Protein AF-A0A5T1YRZ3-F1 (afdb_monomer_lite)

Structure (mmCIF, N/CA/C/O backbone):
data_AF-A0A5T1YRZ3-F1
#
_entry.id   AF-A0A5T1YRZ3-F1
#
loop_
_atom_site.group_PDB
_atom_site.id
_atom_site.type_symbol
_atom_site.label_atom_id
_atom_site.label_alt_id
_atom_site.label_comp_id
_atom_site.label_asym_id
_atom_site.label_entity_id
_atom_site.label_seq_id
_atom_site.pdbx_PDB_ins_code
_atom_site.Cartn_x
_atom_site.Cartn_y
_atom_site.Cartn_z
_atom_site.occupancy
_atom_site.B_iso_or_equiv
_atom_site.auth_seq_id
_atom_site.auth_comp_id
_atom_site.auth_asym_id
_atom_site.auth_atom_id
_atom_site.pdbx_PDB_model_num
ATOM 1 N N . ILE A 1 1 ? 2.260 -2.976 -15.385 1.00 92.69 1 ILE A N 1
ATOM 2 C CA . ILE A 1 1 ? 2.812 -4.247 -14.868 1.00 92.69 1 ILE A CA 1
ATOM 3 C C . ILE A 1 1 ? 2.952 -4.079 -13.372 1.00 92.69 1 ILE A C 1
ATOM 5 O O . ILE A 1 1 ? 3.689 -3.196 -12.953 1.00 92.69 1 ILE A O 1
ATOM 9 N N . ASP A 1 2 ? 2.171 -4.822 -12.600 1.00 93.25 2 ASP A N 1
ATOM 10 C CA . ASP A 1 2 ? 2.282 -4.817 -11.140 1.00 93.25 2 ASP A CA 1
ATOM 11 C C . ASP A 1 2 ? 3.450 -5.707 -10.688 1.00 93.25 2 ASP A C 1
ATOM 13 O O . ASP A 1 2 ? 3.887 -6.565 -11.460 1.00 93.25 2 ASP A O 1
ATOM 17 N N . GLU A 1 3 ? 3.972 -5.481 -9.482 1.00 92.56 3 GLU A N 1
ATOM 18 C CA . GLU A 1 3 ? 5.102 -6.231 -8.897 1.00 92.56 3 GLU A CA 1
ATOM 19 C C . GLU A 1 3 ? 6.369 -6.245 -9.790 1.00 92.56 3 GLU A C 1
ATOM 21 O O . GLU A 1 3 ? 7.137 -7.214 -9.859 1.00 92.56 3 GLU A O 1
ATOM 26 N N . SER A 1 4 ? 6.609 -5.148 -10.519 1.00 93.69 4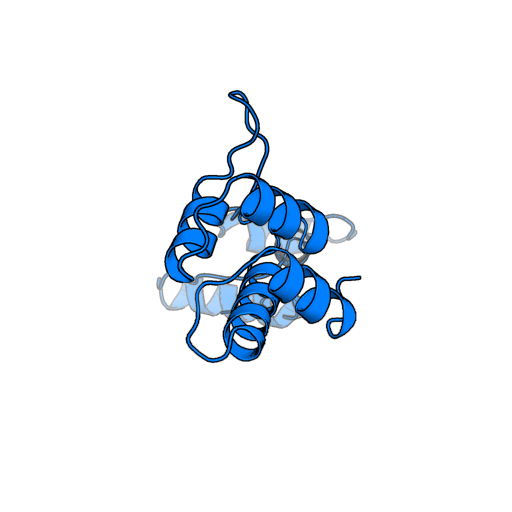 SER A N 1
ATOM 27 C CA . SER A 1 4 ? 7.683 -5.053 -11.520 1.00 93.69 4 SER A CA 1
ATOM 28 C C . SER A 1 4 ? 9.096 -5.133 -10.927 1.00 93.69 4 SER A C 1
ATOM 30 O O . SER A 1 4 ? 10.056 -5.381 -11.654 1.00 93.69 4 SER A O 1
ATOM 32 N N . GLU A 1 5 ? 9.276 -4.941 -9.618 1.00 92.12 5 GLU A N 1
ATOM 33 C CA . GLU A 1 5 ? 10.562 -5.112 -8.927 1.00 92.12 5 GLU A CA 1
ATOM 34 C C . GLU A 1 5 ? 11.112 -6.543 -8.983 1.00 92.12 5 GLU A C 1
ATOM 36 O O . GLU A 1 5 ? 12.294 -6.763 -8.689 1.00 92.12 5 GLU A O 1
ATOM 41 N N . HIS A 1 6 ? 10.264 -7.512 -9.327 1.00 92.75 6 HIS A N 1
ATOM 42 C CA . HIS A 1 6 ? 10.642 -8.908 -9.500 1.00 92.75 6 HIS A CA 1
ATOM 43 C C . HIS A 1 6 ? 11.163 -9.205 -10.905 1.00 92.75 6 HIS A C 1
ATOM 45 O O . HIS A 1 6 ? 11.759 -10.261 -11.123 1.00 92.75 6 HIS A O 1
ATOM 51 N N . LEU A 1 7 ? 10.988 -8.280 -11.851 1.00 91.19 7 LEU A N 1
ATOM 52 C CA . LEU A 1 7 ? 11.489 -8.461 -13.201 1.00 91.19 7 LEU A CA 1
ATOM 53 C C . LEU A 1 7 ? 13.023 -8.442 -13.200 1.00 91.19 7 LEU A C 1
ATOM 55 O O . LEU A 1 7 ? 13.637 -7.477 -12.727 1.00 91.19 7 LEU A O 1
ATOM 59 N N . PRO A 1 8 ? 13.673 -9.483 -13.750 1.00 89.06 8 PRO A N 1
ATOM 60 C CA . PRO A 1 8 ? 15.108 -9.450 -13.959 1.00 89.06 8 PRO A CA 1
ATOM 61 C C . PRO A 1 8 ? 15.454 -8.391 -15.008 1.00 89.06 8 PRO A C 1
ATOM 63 O O . PRO A 1 8 ? 14.634 -8.039 -15.858 1.00 89.06 8 PRO A O 1
ATOM 66 N N . PHE A 1 9 ? 16.708 -7.941 -15.009 1.00 85.31 9 PHE A N 1
ATOM 67 C CA . PHE A 1 9 ? 17.184 -6.919 -15.945 1.00 85.31 9 PHE A CA 1
ATOM 68 C C . PHE A 1 9 ? 16.860 -7.249 -17.412 1.00 85.31 9 PHE A C 1
ATOM 70 O O . PHE A 1 9 ? 16.339 -6.406 -18.134 1.00 85.31 9 PHE A O 1
ATOM 77 N N . ARG A 1 10 ? 17.052 -8.508 -17.833 1.00 88.00 10 ARG A N 1
ATOM 78 C CA . ARG A 1 10 ? 16.712 -8.950 -19.198 1.00 88.00 10 ARG A CA 1
ATOM 79 C C . ARG A 1 10 ? 15.237 -8.739 -19.550 1.00 88.00 10 ARG A C 1
ATOM 81 O O . ARG A 1 10 ? 14.938 -8.374 -20.680 1.00 88.00 10 ARG A O 1
ATOM 88 N N . ALA A 1 11 ? 14.322 -8.943 -18.602 1.00 92.62 11 ALA A N 1
ATOM 89 C CA . ALA A 1 11 ? 12.900 -8.703 -18.832 1.00 92.62 11 ALA A CA 1
ATOM 90 C C . ALA A 1 11 ? 12.600 -7.201 -18.949 1.00 92.62 11 ALA A C 1
ATOM 92 O O . ALA A 1 11 ? 11.827 -6.806 -19.818 1.00 92.62 11 ALA A O 1
ATOM 93 N N . LEU A 1 12 ? 13.255 -6.361 -18.140 1.00 89.38 12 LEU A N 1
ATOM 94 C CA . LEU A 1 12 ? 13.147 -4.902 -18.253 1.00 89.38 12 LEU A CA 1
ATOM 95 C C . LEU A 1 12 ? 13.664 -4.395 -19.609 1.00 89.38 12 LEU A C 1
ATOM 97 O O . LEU A 1 12 ? 13.015 -3.561 -20.234 1.00 89.38 12 LEU A O 1
ATOM 101 N N . GLU A 1 13 ? 14.759 -4.959 -20.119 1.00 87.25 13 GLU A N 1
ATOM 102 C CA . GLU A 1 13 ? 15.262 -4.660 -21.466 1.00 87.25 13 GLU A CA 1
ATOM 103 C C . GLU A 1 13 ? 14.307 -5.123 -22.573 1.00 87.25 13 GLU A C 1
ATOM 105 O O . GLU A 1 13 ? 14.103 -4.417 -23.562 1.00 87.25 13 GLU A O 1
ATOM 110 N N . CYS A 1 14 ? 13.661 -6.281 -22.419 1.00 91.12 14 CYS A N 1
ATOM 111 C CA . CYS A 1 14 ? 12.610 -6.701 -23.345 1.00 91.12 14 CYS A CA 1
ATOM 112 C C . CYS A 1 14 ? 11.438 -5.710 -23.351 1.00 91.12 14 CYS A C 1
ATOM 114 O O . CYS A 1 14 ? 10.972 -5.333 -24.425 1.00 91.12 14 CYS A O 1
ATOM 116 N N . LEU A 1 15 ? 11.000 -5.240 -22.180 1.00 90.69 15 LEU A N 1
ATOM 117 C CA . LEU A 1 15 ? 9.946 -4.228 -22.068 1.00 90.69 15 LEU A CA 1
ATOM 118 C C . LEU A 1 15 ? 10.361 -2.897 -22.699 1.00 90.69 15 LEU A C 1
ATOM 120 O O . LEU A 1 15 ? 9.571 -2.291 -23.417 1.00 90.69 15 LEU A O 1
ATOM 124 N N . ARG A 1 16 ? 11.617 -2.483 -22.513 1.00 87.44 16 ARG A N 1
ATOM 125 C CA . ARG A 1 16 ? 12.192 -1.315 -23.188 1.00 87.44 16 ARG A CA 1
ATOM 126 C C . ARG A 1 16 ? 12.103 -1.440 -24.708 1.00 87.44 16 ARG A C 1
ATOM 128 O O . ARG A 1 16 ? 11.696 -0.500 -25.379 1.00 87.44 16 ARG A O 1
ATOM 135 N N . ARG A 1 17 ? 12.455 -2.606 -25.258 1.00 89.50 17 ARG A N 1
ATOM 136 C CA . ARG A 1 17 ? 12.341 -2.865 -26.701 1.00 89.50 17 ARG A CA 1
ATOM 137 C C . ARG A 1 17 ? 10.887 -2.823 -27.161 1.00 89.50 17 ARG A C 1
ATOM 139 O O . ARG A 1 17 ? 10.614 -2.236 -28.198 1.00 89.50 17 ARG A O 1
ATOM 146 N N . ILE A 1 18 ? 9.962 -3.408 -26.400 1.00 90.88 18 ILE A N 1
ATOM 147 C CA . ILE A 1 18 ? 8.526 -3.348 -26.709 1.00 90.88 18 ILE A CA 1
ATOM 148 C C . ILE A 1 18 ? 8.055 -1.893 -26.758 1.00 90.88 18 ILE A C 1
ATOM 150 O O . ILE A 1 18 ? 7.378 -1.527 -27.713 1.00 90.88 18 ILE A O 1
ATOM 154 N N . TYR A 1 19 ? 8.443 -1.059 -25.792 1.00 90.06 19 TYR A N 1
ATOM 155 C CA . TYR A 1 19 ? 8.157 0.378 -25.813 1.00 90.06 19 TYR A CA 1
ATOM 156 C C . TYR A 1 19 ? 8.706 1.049 -27.081 1.00 90.06 19 TYR A C 1
ATOM 158 O O . TYR A 1 19 ? 7.939 1.679 -27.805 1.00 90.06 19 TYR A O 1
ATOM 166 N N . ASP A 1 20 ? 9.990 0.839 -27.398 1.00 89.50 20 ASP A N 1
ATOM 167 C CA . ASP A 1 20 ? 10.640 1.438 -28.574 1.00 89.50 20 ASP A CA 1
ATOM 168 C C . ASP A 1 20 ? 9.959 1.023 -29.898 1.00 89.50 20 ASP A C 1
ATOM 170 O O . ASP A 1 20 ? 9.839 1.838 -30.809 1.00 89.50 20 ASP A O 1
ATOM 174 N N . PHE A 1 21 ? 9.498 -0.229 -30.019 1.00 93.75 21 PHE A N 1
ATOM 175 C CA . PHE A 1 21 ? 8.830 -0.725 -31.231 1.00 93.75 21 PHE A CA 1
ATOM 176 C C . PHE A 1 21 ? 7.357 -0.329 -31.330 1.00 93.75 21 PHE A C 1
ATOM 178 O O . PHE A 1 21 ? 6.862 -0.061 -32.421 1.00 93.75 21 PHE A O 1
ATOM 185 N N . SER A 1 22 ? 6.638 -0.357 -30.210 1.00 91.75 22 SER A N 1
ATOM 186 C CA . SER A 1 22 ? 5.185 -0.147 -30.190 1.00 91.75 22 SER A CA 1
ATOM 187 C C . SER A 1 22 ? 4.789 1.316 -30.035 1.00 91.75 22 SER A C 1
ATOM 189 O O . SER A 1 22 ? 3.622 1.644 -30.238 1.00 91.75 22 SER A O 1
ATOM 191 N N . ASN A 1 23 ? 5.720 2.174 -29.602 1.00 85.81 23 ASN A N 1
ATOM 192 C CA . ASN A 1 23 ? 5.457 3.545 -29.165 1.00 85.81 23 ASN A CA 1
ATOM 193 C C . ASN A 1 23 ? 4.284 3.645 -28.162 1.00 85.81 23 ASN A C 1
ATOM 195 O O . ASN A 1 23 ? 3.584 4.653 -28.085 1.00 85.81 23 ASN A O 1
ATOM 199 N N . THR A 1 24 ? 4.028 2.563 -27.421 1.00 89.56 24 THR A N 1
ATOM 200 C CA . THR A 1 24 ? 2.923 2.456 -26.468 1.00 89.56 24 THR A CA 1
ATOM 201 C C . THR A 1 24 ? 3.457 2.664 -25.063 1.00 89.56 24 THR A C 1
ATOM 203 O O . THR A 1 24 ? 4.436 2.033 -2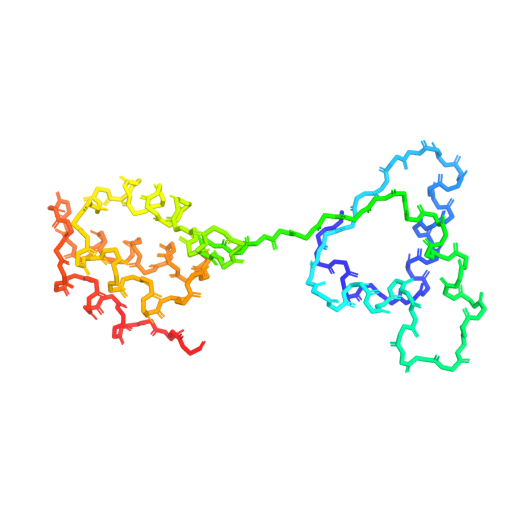4.665 1.00 89.56 24 THR A O 1
ATOM 206 N N . ALA A 1 25 ? 2.799 3.525 -24.288 1.00 89.31 25 ALA A N 1
ATOM 207 C CA . ALA A 1 25 ? 3.196 3.797 -22.915 1.00 89.31 25 ALA A CA 1
ATOM 208 C C . ALA A 1 25 ? 3.151 2.521 -22.052 1.00 89.31 25 ALA A C 1
ATOM 210 O O . ALA A 1 25 ? 2.127 1.842 -21.966 1.00 89.31 25 ALA A O 1
ATOM 211 N N . LEU A 1 26 ? 4.261 2.225 -21.372 1.00 91.50 26 LEU A N 1
ATOM 212 C CA . LEU A 1 26 ? 4.358 1.146 -20.392 1.00 91.50 26 LEU A CA 1
ATOM 213 C C . LEU A 1 26 ? 4.427 1.733 -18.986 1.00 91.50 26 LEU A C 1
ATOM 215 O O . LEU A 1 26 ? 5.320 2.517 -18.669 1.00 91.50 26 LEU A O 1
ATOM 219 N N . ILE A 1 27 ? 3.502 1.311 -18.127 1.00 93.06 27 ILE A N 1
ATOM 220 C CA . ILE A 1 27 ? 3.482 1.698 -16.715 1.00 93.06 27 ILE A CA 1
ATOM 221 C C . ILE A 1 27 ? 3.996 0.524 -15.885 1.00 93.06 27 ILE A C 1
ATOM 223 O O . ILE A 1 27 ? 3.413 -0.567 -15.899 1.00 93.06 27 ILE A O 1
ATOM 227 N N . LEU A 1 28 ? 5.088 0.750 -15.158 1.00 92.94 28 LEU A N 1
ATOM 228 C CA . LEU A 1 28 ? 5.654 -0.196 -14.200 1.00 92.94 28 LEU 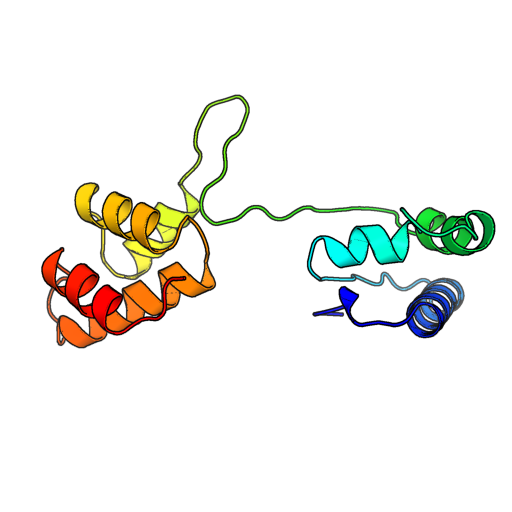A CA 1
ATOM 229 C C . LEU A 1 28 ? 5.256 0.233 -12.790 1.00 92.94 28 LEU A C 1
ATOM 231 O O . LEU A 1 28 ? 5.485 1.375 -12.396 1.00 92.94 28 LEU A O 1
ATOM 235 N N . VAL A 1 29 ? 4.658 -0.688 -12.047 1.00 94.25 29 VAL A N 1
ATOM 236 C CA . VAL A 1 29 ? 4.190 -0.493 -10.675 1.00 94.25 29 VAL A CA 1
ATOM 237 C C . VAL A 1 29 ? 4.914 -1.501 -9.793 1.00 94.25 29 VAL A C 1
ATOM 239 O O . VAL A 1 29 ? 5.173 -2.627 -10.220 1.00 94.25 29 VAL A O 1
ATOM 242 N N . GLY A 1 30 ? 5.314 -1.066 -8.603 1.00 92.25 30 GLY A N 1
ATOM 243 C CA . GLY A 1 30 ? 6.089 -1.881 -7.680 1.00 92.25 30 GLY A CA 1
ATOM 244 C C . GLY A 1 30 ? 6.587 -1.092 -6.475 1.00 92.25 30 GLY A C 1
ATOM 245 O O . GLY A 1 30 ? 6.311 0.102 -6.321 1.00 92.25 30 GLY A O 1
ATOM 246 N N . THR A 1 31 ? 7.360 -1.749 -5.618 1.00 90.38 31 THR A N 1
ATOM 247 C CA . THR A 1 31 ? 7.977 -1.118 -4.445 1.00 90.38 31 THR A CA 1
ATOM 248 C C . THR A 1 31 ? 9.185 -0.245 -4.808 1.00 90.38 31 THR A C 1
ATOM 250 O O . THR A 1 31 ? 9.650 -0.180 -5.947 1.00 90.38 31 THR A O 1
ATOM 253 N N . ARG A 1 32 ? 9.789 0.406 -3.799 1.00 85.50 32 ARG A N 1
ATOM 254 C CA . ARG A 1 32 ? 11.021 1.207 -3.957 1.00 85.50 32 ARG A CA 1
ATOM 255 C C . ARG A 1 32 ? 12.178 0.433 -4.604 1.00 85.50 32 ARG A C 1
ATOM 257 O O . ARG A 1 32 ? 13.055 1.055 -5.198 1.00 85.50 32 ARG A O 1
ATOM 264 N N . LYS A 1 33 ? 12.177 -0.903 -4.529 1.00 86.81 33 LYS A N 1
ATOM 265 C CA . LYS A 1 33 ? 13.176 -1.761 -5.177 1.00 86.81 33 LYS A CA 1
ATOM 266 C C . LYS A 1 33 ? 13.164 -1.618 -6.702 1.00 86.81 33 LYS A C 1
ATOM 268 O O . LYS A 1 33 ? 14.230 -1.643 -7.313 1.00 86.81 33 LYS A O 1
ATOM 273 N N . LEU A 1 34 ? 11.996 -1.385 -7.306 1.00 88.38 34 LEU A N 1
ATOM 274 C CA . LEU A 1 34 ? 11.863 -1.152 -8.744 1.00 88.38 34 LEU A CA 1
ATOM 275 C C . LEU A 1 34 ? 12.728 0.028 -9.204 1.00 88.38 34 LEU A C 1
ATOM 277 O O . LEU A 1 34 ? 13.448 -0.083 -10.192 1.00 88.38 34 LEU A O 1
ATOM 281 N N . LYS A 1 35 ? 12.736 1.130 -8.446 1.00 85.44 35 LYS A N 1
ATOM 282 C CA . LYS A 1 35 ? 13.567 2.305 -8.748 1.00 85.44 35 LYS A CA 1
ATOM 283 C C . LYS A 1 35 ? 15.049 1.941 -8.833 1.00 85.44 35 LYS A C 1
ATOM 285 O O . LYS A 1 35 ? 15.727 2.371 -9.764 1.00 85.44 35 LYS A O 1
ATOM 290 N N . ASN A 1 36 ? 15.542 1.136 -7.895 1.00 83.44 36 ASN A N 1
ATOM 291 C CA . ASN A 1 36 ? 16.939 0.699 -7.888 1.00 83.44 36 ASN A CA 1
ATOM 292 C C . ASN A 1 36 ? 17.235 -0.217 -9.084 1.00 83.44 36 ASN A C 1
ATOM 294 O O . ASN A 1 36 ? 18.253 -0.041 -9.747 1.00 83.44 36 ASN A O 1
ATOM 298 N N . ASN A 1 37 ? 16.317 -1.133 -9.413 1.00 84.75 37 ASN A N 1
ATOM 299 C CA . ASN A 1 37 ? 16.452 -2.013 -10.577 1.00 84.75 37 ASN A CA 1
ATOM 300 C C . ASN A 1 37 ? 16.488 -1.242 -11.905 1.00 84.75 37 ASN A C 1
ATOM 302 O O . ASN A 1 37 ? 17.190 -1.654 -12.821 1.00 84.75 37 ASN A O 1
ATOM 306 N N . LEU A 1 38 ? 15.740 -0.141 -12.007 1.00 83.25 38 LEU A N 1
ATOM 307 C CA . LEU A 1 38 ? 15.649 0.682 -13.216 1.00 83.25 38 LEU A CA 1
ATOM 308 C C . LEU A 1 38 ? 16.839 1.634 -13.399 1.00 83.25 38 LEU A C 1
ATOM 310 O O . LEU A 1 38 ? 17.182 1.976 -14.524 1.00 83.25 38 LEU A O 1
ATOM 314 N N . THR A 1 39 ? 17.456 2.074 -12.302 1.00 77.62 39 THR A N 1
ATOM 315 C CA . THR A 1 39 ? 18.550 3.064 -12.316 1.00 77.62 39 THR A CA 1
ATOM 316 C C . THR A 1 39 ? 19.936 2.444 -12.168 1.00 77.62 39 THR A C 1
ATOM 318 O O . THR A 1 39 ? 20.930 3.134 -12.363 1.00 77.62 39 THR A O 1
ATOM 321 N N . GLY A 1 40 ? 20.026 1.159 -11.814 1.00 71.50 40 GLY A N 1
ATOM 322 C CA . GLY A 1 40 ? 21.307 0.481 -11.601 1.00 71.50 40 GLY A CA 1
ATOM 323 C C . GLY A 1 40 ? 22.043 0.924 -10.333 1.00 71.50 40 GLY A C 1
ATOM 324 O O . GLY A 1 40 ? 23.220 0.608 -10.177 1.00 71.50 40 GLY A O 1
ATOM 325 N N . ILE A 1 41 ? 21.377 1.639 -9.414 1.00 66.12 41 ILE A N 1
ATOM 326 C CA . ILE A 1 41 ? 21.977 2.088 -8.148 1.00 66.12 41 ILE A CA 1
ATOM 327 C C . ILE A 1 41 ? 22.505 0.870 -7.374 1.00 66.12 41 ILE A C 1
ATOM 329 O O . ILE A 1 41 ? 21.741 -0.025 -7.011 1.00 66.12 41 ILE A O 1
ATOM 333 N N . GLY A 1 42 ? 23.818 0.853 -7.115 1.00 59.41 42 GLY A N 1
ATOM 334 C CA . GLY A 1 42 ? 24.513 -0.245 -6.434 1.00 59.41 42 GLY A CA 1
ATOM 335 C C . GLY A 1 42 ? 25.037 -1.358 -7.352 1.00 59.41 42 GLY A C 1
ATOM 336 O O . GLY A 1 42 ? 25.421 -2.409 -6.844 1.00 59.41 42 GLY A O 1
ATOM 337 N N . ARG A 1 43 ? 25.053 -1.164 -8.680 1.00 64.56 43 ARG A N 1
ATOM 338 C CA . ARG A 1 43 ? 25.670 -2.084 -9.653 1.00 64.56 43 ARG A CA 1
ATOM 339 C C . ARG A 1 43 ? 26.824 -1.398 -10.391 1.00 64.56 43 ARG A C 1
ATOM 341 O O . ARG A 1 43 ? 26.751 -0.205 -10.668 1.00 64.56 43 ARG A O 1
ATOM 348 N N . ASN A 1 44 ? 27.874 -2.160 -10.713 1.00 56.56 44 ASN A N 1
ATOM 349 C CA . ASN A 1 44 ? 29.078 -1.652 -11.394 1.00 56.56 44 ASN A CA 1
ATOM 350 C C . ASN A 1 44 ? 28.869 -1.363 -12.896 1.00 56.56 44 ASN A C 1
ATOM 352 O O . ASN A 1 44 ? 29.701 -0.695 -13.503 1.00 56.56 44 ASN A O 1
ATOM 356 N N . ASP A 1 45 ? 27.747 -1.788 -13.483 1.00 60.44 45 ASP A N 1
ATOM 357 C CA . ASP A 1 45 ? 27.476 -1.692 -14.925 1.00 60.44 45 ASP A CA 1
ATOM 358 C C . ASP A 1 45 ? 26.619 -0.464 -15.282 1.00 60.44 45 ASP A C 1
ATOM 360 O O . ASP A 1 45 ? 25.542 -0.568 -15.866 1.00 60.44 45 ASP A O 1
ATOM 364 N N . TYR A 1 46 ? 27.084 0.730 -14.912 1.00 57.78 46 TYR A N 1
ATOM 365 C CA . TYR A 1 46 ? 26.341 1.997 -15.040 1.00 57.78 46 TYR A CA 1
ATOM 366 C C . TYR A 1 46 ? 25.834 2.296 -16.471 1.00 57.78 46 TYR A C 1
ATOM 368 O O . TYR A 1 46 ? 24.753 2.861 -16.650 1.00 57.78 46 TYR A O 1
ATOM 376 N N . ASN A 1 47 ? 26.575 1.873 -17.503 1.00 63.16 47 ASN A N 1
ATOM 377 C CA . ASN A 1 47 ? 26.241 2.146 -18.907 1.00 63.16 47 ASN A CA 1
ATOM 378 C C . ASN A 1 47 ? 25.007 1.381 -19.417 1.00 63.16 47 ASN A C 1
ATOM 380 O O . ASN A 1 47 ? 24.281 1.906 -20.261 1.00 63.16 47 ASN A O 1
ATOM 384 N N . GLU A 1 48 ? 24.736 0.174 -18.914 1.00 67.50 48 GLU A N 1
ATOM 385 C CA . GLU A 1 48 ? 23.592 -0.628 -19.374 1.00 67.50 48 GLU A CA 1
ATOM 386 C C . GLU A 1 48 ? 22.266 -0.093 -18.810 1.00 67.50 48 GLU A C 1
ATOM 388 O O . GLU A 1 48 ? 21.278 0.045 -19.532 1.00 67.50 48 GLU A O 1
ATOM 393 N N . TYR A 1 49 ? 22.258 0.324 -17.540 1.00 72.62 49 TYR A N 1
ATOM 394 C CA . TYR A 1 49 ? 21.074 0.901 -16.888 1.00 72.62 49 TYR A CA 1
ATOM 395 C C . TYR A 1 49 ? 20.788 2.342 -17.333 1.00 72.62 49 TYR A C 1
ATOM 397 O O . TYR A 1 49 ? 19.651 2.811 -17.223 1.00 72.62 49 TYR A O 1
ATOM 405 N N . GLY A 1 50 ? 21.779 3.045 -17.891 1.00 73.62 50 GLY A N 1
ATOM 406 C CA . GLY A 1 50 ? 21.595 4.371 -18.487 1.00 73.62 50 GLY A CA 1
ATOM 407 C C . GLY A 1 50 ? 20.602 4.373 -19.656 1.00 73.62 50 GLY A C 1
ATOM 408 O O . GLY A 1 50 ? 19.813 5.304 -19.800 1.00 73.62 50 GLY A O 1
ATOM 409 N N . GLN A 1 51 ? 20.571 3.306 -20.462 1.00 76.75 51 GLN A N 1
ATOM 410 C CA . GLN A 1 51 ? 19.635 3.198 -21.588 1.00 76.75 51 GLN A CA 1
ATOM 411 C C . GLN A 1 51 ? 18.195 2.912 -21.151 1.00 76.75 51 GLN A C 1
ATOM 413 O O . GLN A 1 51 ? 17.247 3.350 -21.806 1.00 76.75 51 GLN A O 1
ATOM 418 N N . LEU A 1 52 ? 18.027 2.158 -20.067 1.00 79.00 52 LEU A N 1
ATOM 419 C CA . LEU A 1 52 ? 16.720 1.836 -19.508 1.00 79.00 52 LEU A CA 1
ATOM 420 C C . LEU A 1 52 ? 16.124 3.055 -18.797 1.00 79.00 52 LEU A C 1
ATOM 422 O O . LEU A 1 52 ? 14.981 3.432 -19.047 1.00 79.00 52 LEU A O 1
ATOM 426 N N . SER A 1 53 ? 16.928 3.703 -17.951 1.00 80.00 53 SER A N 1
ATOM 427 C CA . S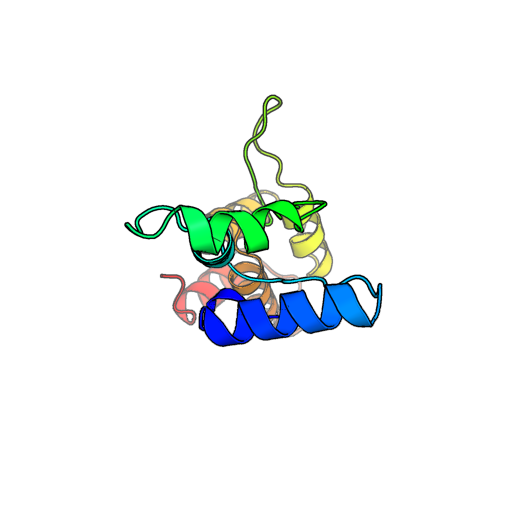ER A 1 53 ? 16.504 4.866 -17.172 1.00 80.00 53 SER A CA 1
ATOM 428 C C . SER A 1 53 ? 16.201 6.097 -18.028 1.00 80.00 53 SER A C 1
ATOM 430 O O . SER A 1 53 ? 15.276 6.833 -17.694 1.00 80.00 53 SER A O 1
ATOM 432 N N . SER A 1 54 ? 16.888 6.297 -19.160 1.00 82.44 54 SER A N 1
ATOM 433 C CA . SER A 1 54 ? 16.635 7.433 -20.063 1.00 82.44 54 SER A CA 1
ATOM 434 C C . SER A 1 54 ? 15.248 7.426 -20.714 1.00 82.44 54 SER A C 1
ATOM 436 O O . SER A 1 54 ? 14.760 8.475 -21.126 1.00 82.44 54 SER A O 1
ATOM 438 N N . ARG A 1 55 ? 14.593 6.262 -20.789 1.00 82.38 55 ARG A N 1
ATOM 439 C CA . ARG A 1 55 ? 13.237 6.107 -21.341 1.00 82.38 55 ARG A CA 1
ATOM 440 C C . ARG A 1 55 ? 12.138 6.263 -20.291 1.00 82.38 55 ARG A C 1
ATOM 442 O O . ARG A 1 55 ? 10.956 6.237 -20.625 1.00 82.38 55 ARG A O 1
ATOM 449 N N . ILE A 1 56 ? 12.503 6.443 -19.023 1.00 85.12 56 ILE A N 1
ATOM 450 C CA . ILE A 1 56 ? 11.544 6.709 -17.954 1.00 85.12 56 ILE A CA 1
ATOM 451 C C . ILE A 1 56 ? 11.157 8.184 -18.026 1.00 85.12 56 ILE A C 1
ATOM 453 O O . ILE A 1 56 ? 11.846 9.050 -17.495 1.00 85.12 56 ILE A O 1
ATOM 457 N N . GLY A 1 57 ? 10.034 8.466 -18.685 1.00 84.00 57 GLY A N 1
ATOM 458 C CA . GLY A 1 57 ? 9.531 9.834 -18.834 1.00 84.00 57 GLY A CA 1
ATOM 459 C C . GLY A 1 57 ? 8.928 10.421 -17.555 1.00 84.00 57 GLY A C 1
ATOM 460 O O . GLY A 1 57 ? 8.890 11.638 -17.394 1.00 84.00 57 GLY A O 1
ATOM 461 N N . ALA A 1 58 ? 8.460 9.578 -16.633 1.00 88.25 58 ALA A N 1
ATOM 462 C CA . ALA A 1 58 ? 7.818 10.036 -15.409 1.00 88.25 58 ALA A CA 1
ATOM 463 C C . ALA A 1 58 ? 7.940 9.023 -14.267 1.00 88.25 58 ALA A C 1
ATOM 465 O O . ALA A 1 58 ? 7.994 7.810 -14.474 1.00 88.25 58 ALA A O 1
ATOM 466 N N . LYS A 1 59 ? 7.964 9.551 -13.040 1.00 89.88 59 LYS A N 1
ATOM 467 C CA . LYS A 1 59 ? 8.003 8.778 -11.799 1.00 89.88 59 LYS A CA 1
ATOM 468 C C . LYS A 1 59 ? 6.983 9.348 -10.823 1.00 89.88 59 LYS A C 1
ATOM 470 O O . LYS A 1 59 ? 7.093 10.508 -10.431 1.00 89.88 59 LYS A O 1
ATOM 475 N N . TRP A 1 60 ? 6.083 8.496 -10.351 1.00 90.38 60 TRP A N 1
ATOM 476 C CA . TRP A 1 60 ? 5.142 8.822 -9.284 1.00 90.38 60 TRP A CA 1
ATOM 477 C C . TRP A 1 60 ? 5.442 7.963 -8.063 1.00 90.38 60 TRP A C 1
ATOM 479 O O . TRP A 1 60 ? 5.489 6.739 -8.146 1.00 90.38 60 TRP A O 1
ATOM 489 N N . GLU A 1 61 ? 5.683 8.613 -6.927 1.00 88.88 61 GLU A N 1
ATOM 490 C CA . GLU A 1 61 ? 5.827 7.933 -5.642 1.00 88.88 61 GLU A CA 1
ATOM 491 C C . GLU A 1 61 ? 4.519 8.094 -4.872 1.00 88.88 61 GLU A C 1
ATOM 493 O O . GLU A 1 61 ? 4.203 9.181 -4.385 1.00 88.88 61 GLU A O 1
ATOM 498 N N . LEU A 1 62 ? 3.754 7.005 -4.790 1.00 86.25 62 LEU A N 1
ATOM 499 C CA . LEU A 1 62 ? 2.547 6.950 -3.975 1.00 86.25 62 LEU A CA 1
ATOM 500 C C . LEU A 1 62 ? 2.934 6.953 -2.495 1.00 86.25 62 LEU A C 1
ATOM 502 O O . LEU A 1 62 ? 3.899 6.302 -2.079 1.00 86.25 62 LEU A O 1
ATOM 506 N N . LYS A 1 63 ? 2.177 7.703 -1.701 1.00 84.88 63 LYS A N 1
ATOM 507 C CA . LYS A 1 63 ? 2.331 7.746 -0.248 1.00 84.88 63 LYS A CA 1
ATOM 508 C C . LYS A 1 63 ? 1.311 6.810 0.404 1.00 84.88 63 LYS A C 1
ATOM 510 O O . LYS A 1 63 ? 0.342 6.409 -0.231 1.00 84.88 63 LYS A O 1
ATOM 515 N N . GLY A 1 64 ? 1.584 6.402 1.643 1.00 84.56 64 GLY A N 1
ATOM 516 C CA . GLY A 1 64 ? 0.625 5.626 2.434 1.00 84.56 64 GLY A CA 1
ATOM 517 C C . GLY A 1 64 ? -0.568 6.478 2.871 1.00 84.56 64 GLY A C 1
ATOM 518 O O . GLY A 1 64 ? -0.606 7.671 2.584 1.00 84.56 64 GLY A O 1
ATOM 519 N N . LEU A 1 65 ? -1.483 5.874 3.635 1.00 87.88 65 LEU A N 1
ATOM 520 C CA . LEU A 1 65 ? -2.684 6.545 4.159 1.00 87.88 65 LEU A CA 1
ATOM 521 C C . LEU A 1 65 ? -2.373 7.773 5.018 1.00 87.88 65 LEU A C 1
ATOM 523 O O . LEU A 1 65 ? -3.196 8.675 5.145 1.00 87.88 65 LEU A O 1
ATOM 527 N N . CYS A 1 66 ? -1.189 7.779 5.628 1.00 86.19 66 CYS A N 1
ATOM 528 C CA . CYS A 1 66 ? -0.674 8.934 6.333 1.00 86.19 66 CYS A CA 1
ATOM 529 C C . CYS A 1 66 ? 0.744 9.235 5.871 1.00 86.19 66 CYS A C 1
ATOM 531 O O . CYS A 1 66 ? 1.568 8.330 5.696 1.00 86.19 66 CYS A O 1
ATOM 533 N N . TYR A 1 67 ? 1.057 10.516 5.729 1.00 83.50 67 TYR A N 1
ATOM 534 C CA . TYR A 1 67 ? 2.404 10.950 5.394 1.00 83.50 67 TYR A CA 1
ATOM 535 C C . TYR A 1 67 ? 2.697 12.348 5.913 1.00 83.50 67 TYR A C 1
ATOM 537 O O . TYR A 1 67 ? 1.826 13.210 5.986 1.00 83.50 67 TYR A O 1
ATOM 545 N N . GLN A 1 68 ? 3.966 12.597 6.222 1.00 83.19 68 GLN A N 1
ATOM 546 C CA . GLN A 1 68 ? 4.428 13.924 6.599 1.00 83.19 68 GLN A CA 1
ATOM 547 C C . GLN A 1 68 ? 4.790 14.735 5.347 1.00 83.19 68 GLN A C 1
ATOM 549 O O . GLN A 1 68 ? 5.436 14.236 4.416 1.00 83.19 68 GLN A O 1
ATOM 554 N N . ASN A 1 69 ? 4.348 15.987 5.294 1.00 82.94 69 ASN A N 1
ATOM 555 C CA . ASN A 1 69 ? 4.742 16.972 4.291 1.00 82.94 69 ASN A CA 1
ATOM 556 C C . ASN A 1 69 ? 5.179 18.283 4.982 1.00 82.94 69 ASN A C 1
ATOM 558 O O . ASN A 1 69 ? 5.298 18.338 6.204 1.00 82.94 69 ASN A O 1
ATOM 562 N N . LYS A 1 70 ? 5.444 19.340 4.201 1.00 83.19 70 LYS A N 1
ATOM 563 C CA . LYS A 1 70 ? 5.869 20.653 4.728 1.00 83.19 70 LYS A CA 1
ATOM 564 C C . LYS A 1 70 ? 4.820 21.330 5.627 1.00 83.19 70 LYS A C 1
ATOM 566 O O . LYS A 1 70 ? 5.177 22.218 6.388 1.00 83.19 70 LYS A O 1
ATOM 571 N N . GLU A 1 71 ? 3.559 20.921 5.532 1.00 84.12 71 GLU A N 1
ATOM 572 C CA . GLU A 1 71 ? 2.418 21.484 6.264 1.00 84.12 71 GLU A CA 1
ATOM 573 C C . GLU A 1 71 ? 2.052 20.658 7.509 1.00 84.12 71 GLU A C 1
ATOM 575 O O . GLU A 1 71 ? 1.218 21.088 8.298 1.00 84.12 71 GLU A O 1
ATOM 580 N N . GLY A 1 72 ? 2.655 19.476 7.694 1.00 86.62 72 GLY A N 1
ATOM 581 C CA . GLY A 1 72 ? 2.397 18.589 8.828 1.00 86.62 72 GLY A CA 1
ATOM 582 C C . GLY A 1 72 ? 2.096 17.144 8.426 1.00 86.62 72 GLY A C 1
ATOM 583 O O . GLY A 1 72 ? 2.453 16.686 7.338 1.00 86.62 72 GLY A O 1
ATOM 584 N N . LEU A 1 73 ? 1.475 16.398 9.341 1.00 84.81 73 LEU A N 1
ATOM 585 C CA . LEU A 1 73 ? 0.968 15.051 9.079 1.00 84.81 73 LEU A CA 1
ATOM 586 C C . LEU A 1 73 ? -0.354 15.160 8.309 1.00 84.81 73 LEU A C 1
ATOM 588 O O . LEU A 1 73 ? -1.304 15.761 8.801 1.00 84.81 73 LEU A O 1
ATOM 592 N N . LYS A 1 74 ? -0.409 14.574 7.114 1.00 87.25 74 LYS A N 1
ATOM 593 C CA . LYS A 1 74 ? -1.649 14.371 6.363 1.00 87.25 74 LYS A CA 1
ATOM 594 C C . LYS A 1 74 ? -2.178 12.981 6.683 1.00 87.25 74 LYS A C 1
ATOM 596 O O . LYS A 1 74 ? -1.434 12.011 6.550 1.00 87.25 74 LYS A O 1
ATOM 601 N N . ASP A 1 75 ? -3.430 12.913 7.111 1.00 90.75 75 ASP A N 1
ATOM 602 C CA . ASP A 1 75 ? -4.160 11.704 7.513 1.00 90.75 75 ASP A CA 1
ATOM 603 C C . ASP A 1 75 ? -5.559 11.640 6.867 1.00 90.75 75 ASP A C 1
ATOM 605 O O . ASP A 1 75 ? -6.418 10.877 7.303 1.00 90.75 75 ASP A O 1
ATOM 609 N N . GLU A 1 76 ? -5.798 12.460 5.837 1.00 90.50 76 GLU A N 1
ATOM 610 C CA . GLU A 1 76 ? -7.087 12.579 5.147 1.00 90.50 76 GLU A CA 1
ATOM 611 C C . GLU A 1 76 ? -7.530 11.232 4.566 1.00 90.50 76 GLU A C 1
ATOM 613 O O . GLU A 1 76 ? -8.646 10.799 4.837 1.00 90.50 76 GLU A O 1
ATOM 618 N N . ASP A 1 77 ? -6.632 10.510 3.889 1.00 91.88 77 ASP A N 1
ATOM 619 C CA . ASP A 1 77 ? -6.936 9.189 3.330 1.00 91.88 77 ASP A CA 1
ATOM 620 C C . ASP A 1 77 ? -7.265 8.161 4.423 1.00 91.88 77 ASP A C 1
ATOM 622 O O . ASP A 1 77 ? -8.143 7.315 4.243 1.00 91.88 77 ASP A O 1
ATOM 626 N N . LEU A 1 78 ? -6.583 8.224 5.576 1.00 92.88 78 LEU A N 1
ATOM 627 C CA . LEU A 1 78 ? -6.906 7.363 6.715 1.00 92.88 78 LEU A CA 1
ATOM 628 C C . LEU A 1 78 ? -8.303 7.675 7.255 1.00 92.88 78 LEU A C 1
ATOM 630 O O . LEU A 1 78 ? -9.067 6.747 7.505 1.00 92.88 78 LEU A O 1
ATOM 634 N N . LYS A 1 79 ? -8.644 8.957 7.418 1.00 93.44 79 LYS A N 1
ATOM 635 C CA . LYS A 1 79 ? -9.981 9.383 7.855 1.00 93.44 79 LYS A CA 1
ATOM 636 C C . LYS A 1 79 ? -11.047 8.929 6.867 1.00 93.44 79 LYS A C 1
ATOM 638 O O . LYS A 1 79 ? -12.049 8.368 7.287 1.00 93.44 79 LYS A O 1
ATOM 643 N N . THR A 1 80 ? -10.812 9.086 5.565 1.00 94.44 80 THR A N 1
ATOM 644 C CA . THR A 1 80 ? -11.724 8.595 4.525 1.00 94.44 80 THR A CA 1
ATOM 645 C C . THR A 1 80 ? -11.905 7.082 4.602 1.00 94.44 80 THR A C 1
ATOM 647 O O . THR A 1 80 ? -13.034 6.604 4.504 1.00 94.44 80 THR A O 1
ATOM 650 N N . LEU A 1 81 ? -10.826 6.324 4.826 1.00 94.12 81 LEU A N 1
ATOM 651 C CA . LEU A 1 81 ? -10.920 4.880 5.018 1.00 94.12 81 LEU A CA 1
ATOM 652 C C . LEU A 1 81 ? -11.725 4.530 6.275 1.00 94.12 81 LEU A C 1
ATOM 654 O O . LEU A 1 81 ? -12.607 3.688 6.194 1.00 94.12 81 LEU A O 1
ATOM 658 N N . CYS A 1 82 ? -11.452 5.155 7.419 1.00 93.62 82 CYS A N 1
ATOM 659 C CA . CYS A 1 82 ? -12.185 4.893 8.660 1.00 93.62 82 CYS A CA 1
ATOM 660 C C . CYS A 1 82 ? -13.674 5.250 8.535 1.00 93.62 82 CYS A C 1
ATOM 662 O O . CYS A 1 82 ? -14.523 4.448 8.917 1.00 93.62 82 CYS A O 1
ATOM 664 N N . ASN A 1 83 ? -13.992 6.384 7.906 1.00 94.31 83 ASN A N 1
ATOM 665 C CA . ASN A 1 83 ? -15.367 6.808 7.644 1.00 94.31 83 ASN A CA 1
ATOM 666 C C . ASN A 1 83 ? -16.120 5.810 6.749 1.00 94.31 83 ASN A C 1
ATOM 668 O O . ASN A 1 83 ? -17.315 5.621 6.927 1.00 94.31 83 ASN A O 1
ATOM 672 N N . HIS A 1 84 ? -15.440 5.131 5.816 1.00 94.06 84 HIS A N 1
ATOM 673 C CA . HIS A 1 84 ? -16.060 4.070 5.010 1.00 94.06 84 HIS A CA 1
ATOM 674 C C . HIS A 1 84 ? -16.551 2.875 5.851 1.00 94.06 84 HIS A C 1
ATOM 676 O O . HIS A 1 84 ? -17.429 2.142 5.408 1.00 94.06 84 HIS A O 1
ATOM 682 N N . PHE A 1 85 ? -16.000 2.685 7.052 1.00 92.56 85 PHE A N 1
ATOM 683 C CA . PHE A 1 85 ? -16.403 1.655 8.014 1.00 92.56 85 PHE A CA 1
ATOM 684 C C . PHE A 1 85 ? -17.207 2.227 9.196 1.00 92.56 85 PHE A C 1
ATOM 686 O O . PHE A 1 85 ? -17.251 1.605 10.258 1.00 92.56 85 PHE A O 1
ATOM 693 N N . ASP A 1 86 ? -17.796 3.417 9.038 1.00 92.50 86 ASP A N 1
ATOM 694 C CA . ASP A 1 86 ? -18.551 4.131 10.077 1.00 92.50 86 ASP A CA 1
ATOM 695 C C . ASP A 1 86 ? -17.730 4.416 11.357 1.00 92.50 86 ASP A C 1
ATOM 697 O O . ASP A 1 86 ? -18.263 4.503 12.466 1.00 92.50 86 ASP A O 1
ATOM 701 N N . VAL A 1 87 ? -16.405 4.566 11.218 1.00 91.56 87 VAL A N 1
ATOM 702 C CA . VAL A 1 87 ? -15.490 4.930 12.311 1.00 91.56 87 VAL A CA 1
ATOM 703 C C . VAL A 1 87 ? -15.110 6.404 12.203 1.00 91.56 87 VAL A C 1
ATOM 705 O O . VAL A 1 87 ? -14.151 6.761 11.522 1.00 91.56 87 VAL A O 1
ATOM 708 N N . GLU A 1 88 ? -15.838 7.256 12.924 1.00 90.50 88 GLU A N 1
ATOM 709 C CA . GLU A 1 88 ? -15.613 8.712 12.932 1.00 90.50 88 GLU A CA 1
ATOM 710 C C . GLU A 1 88 ? -14.906 9.219 14.203 1.00 90.50 88 GLU A C 1
ATOM 712 O O . GLU A 1 88 ? -14.348 10.320 14.214 1.00 90.50 88 GLU A O 1
ATOM 717 N N . ASP A 1 89 ? -14.906 8.433 15.289 1.00 91.00 89 ASP A N 1
ATOM 718 C CA . ASP A 1 89 ? -14.268 8.841 16.545 1.00 91.00 89 ASP A CA 1
ATOM 719 C C . ASP A 1 89 ? -12.758 9.000 16.340 1.00 91.00 89 ASP A C 1
ATOM 721 O O . ASP A 1 89 ? -12.040 8.054 16.002 1.00 91.00 89 ASP A O 1
ATOM 725 N N . LYS A 1 90 ? -12.258 10.204 16.627 1.00 90.62 90 LYS A N 1
ATOM 726 C CA . LYS A 1 90 ? -10.835 10.533 16.574 1.00 90.62 90 LYS A CA 1
ATOM 727 C C . LYS A 1 90 ? -9.980 9.536 17.360 1.00 90.62 90 LYS A C 1
ATOM 729 O O . LYS A 1 90 ? -8.925 9.146 16.873 1.00 90.62 90 LYS A O 1
ATOM 734 N N . LYS A 1 91 ? -10.430 9.073 18.532 1.00 92.88 91 LYS A N 1
ATOM 735 C CA . LYS A 1 91 ? -9.684 8.081 19.326 1.00 92.88 91 LYS A CA 1
ATOM 736 C C . LYS A 1 91 ? -9.566 6.741 18.605 1.00 92.88 91 LYS A C 1
ATOM 738 O O . LYS A 1 91 ? -8.521 6.099 18.678 1.00 92.88 91 LYS A O 1
ATOM 743 N N . ALA A 1 92 ? -10.622 6.322 17.912 1.00 92.25 92 ALA A N 1
ATOM 744 C CA . ALA A 1 92 ? -10.627 5.090 17.135 1.00 92.25 92 ALA A CA 1
ATOM 745 C C . ALA A 1 92 ? -9.725 5.213 15.897 1.00 92.25 92 ALA A C 1
ATOM 747 O O . ALA A 1 92 ? -8.946 4.305 15.614 1.00 92.25 92 ALA A O 1
ATOM 748 N N . ILE A 1 93 ? -9.754 6.361 15.214 1.00 92.31 93 ILE A N 1
ATOM 749 C CA . ILE A 1 93 ? -8.869 6.653 14.077 1.00 92.31 93 ILE A CA 1
ATOM 750 C C . ILE A 1 93 ? -7.397 6.669 14.520 1.00 92.31 93 ILE A C 1
ATOM 752 O O . ILE A 1 93 ? -6.559 6.029 13.882 1.00 92.31 93 ILE A O 1
ATOM 756 N N . ASP A 1 94 ? -7.083 7.328 15.640 1.00 92.38 94 ASP A N 1
ATOM 757 C CA . ASP A 1 94 ? -5.734 7.361 16.217 1.00 92.38 94 ASP A CA 1
ATOM 758 C C . ASP A 1 94 ? -5.260 5.947 16.604 1.00 92.38 94 ASP A C 1
ATOM 760 O O . ASP A 1 94 ? -4.107 5.579 16.366 1.00 92.38 94 ASP A O 1
ATOM 764 N N . LEU A 1 95 ? -6.152 5.110 17.147 1.00 92.94 95 LEU A N 1
ATOM 765 C CA . LEU A 1 95 ? -5.856 3.710 17.453 1.00 92.94 95 LEU A CA 1
ATOM 766 C C . LEU A 1 95 ? -5.531 2.907 16.182 1.00 92.94 95 LEU A C 1
ATOM 768 O O . LEU A 1 95 ? -4.517 2.208 16.143 1.00 92.94 95 LEU A O 1
ATOM 772 N N . VAL A 1 96 ? -6.336 3.042 15.123 1.00 92.56 96 VAL A N 1
ATOM 773 C CA . VAL A 1 96 ? -6.075 2.398 13.822 1.00 92.56 96 VAL A CA 1
ATOM 774 C C . VAL A 1 96 ? -4.737 2.862 13.251 1.00 92.56 96 VAL A C 1
ATOM 776 O O . VAL A 1 96 ? -3.953 2.035 12.782 1.00 92.56 96 VAL A O 1
ATOM 779 N N . PHE A 1 97 ? -4.433 4.161 13.329 1.00 91.69 97 PHE A N 1
ATOM 780 C CA . PHE A 1 97 ? -3.145 4.695 12.894 1.00 91.69 97 PHE A CA 1
ATOM 781 C C . PHE A 1 97 ? -1.979 4.057 13.652 1.00 91.69 97 PHE A C 1
ATOM 783 O O . PHE A 1 97 ? -1.025 3.595 13.026 1.00 91.69 97 PHE A O 1
ATOM 790 N N . ASN A 1 98 ? -2.062 3.983 14.980 1.00 90.75 98 ASN A N 1
ATOM 791 C CA . ASN A 1 98 ? -1.000 3.426 15.818 1.00 90.75 98 ASN A CA 1
ATOM 792 C C . ASN A 1 98 ? -0.764 1.932 15.547 1.00 90.75 98 ASN A C 1
ATOM 794 O O . ASN A 1 98 ? 0.382 1.478 15.510 1.00 90.75 98 ASN A O 1
ATOM 798 N N . LEU A 1 99 ? -1.840 1.180 15.308 1.00 90.56 99 LEU A N 1
ATOM 799 C CA . LEU A 1 99 ? -1.798 -0.258 15.047 1.00 90.56 99 LEU A CA 1
ATOM 800 C C . LEU A 1 99 ? -1.314 -0.595 13.629 1.00 90.56 99 LEU A C 1
ATOM 802 O O . LEU A 1 99 ? -0.476 -1.476 13.447 1.00 90.56 99 LEU A O 1
ATOM 806 N N . ALA A 1 100 ? -1.822 0.104 12.613 1.00 8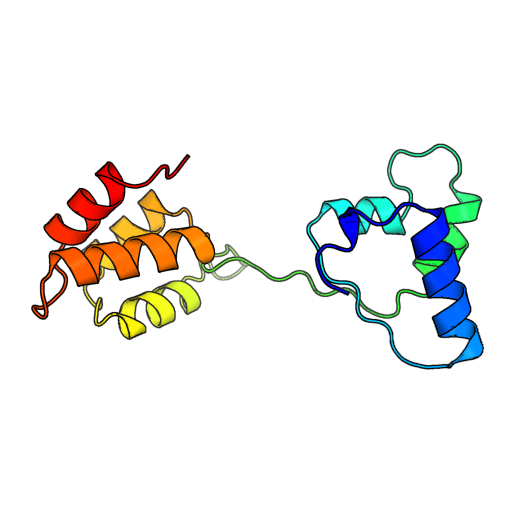9.31 100 ALA A N 1
ATOM 807 C CA . ALA A 1 100 ? -1.533 -0.186 11.208 1.00 89.31 100 ALA A CA 1
ATOM 808 C C . ALA A 1 100 ? -0.391 0.661 10.619 1.00 89.31 100 ALA A C 1
ATOM 810 O O . ALA A 1 100 ? 0.078 0.379 9.512 1.00 89.31 100 ALA A O 1
ATOM 811 N N . ARG A 1 101 ? 0.067 1.693 11.340 1.00 86.50 101 ARG A N 1
ATOM 812 C CA . ARG A 1 101 ? 1.143 2.626 10.955 1.00 86.50 101 ARG A CA 1
ATOM 813 C C . ARG A 1 101 ? 0.934 3.266 9.577 1.00 86.50 101 ARG A C 1
ATOM 815 O O . ARG A 1 101 ? 1.876 3.413 8.802 1.00 86.50 101 ARG A O 1
ATOM 822 N N . GLY A 1 102 ? -0.315 3.594 9.240 1.00 83.94 102 GLY A N 1
ATOM 823 C CA . GLY A 1 102 ? -0.677 4.195 7.948 1.00 83.94 102 GLY A CA 1
ATOM 824 C C . GLY A 1 102 ? -0.561 3.253 6.737 1.00 83.94 102 GLY A C 1
ATOM 825 O O . GLY A 1 102 ? -0.588 3.714 5.594 1.00 83.94 102 GLY A O 1
ATOM 826 N N . ASN A 1 103 ? -0.422 1.939 6.948 1.00 88.88 103 ASN A N 1
ATOM 827 C CA . ASN A 1 103 ? -0.443 0.956 5.867 1.00 88.88 103 ASN A CA 1
ATOM 828 C C . ASN A 1 103 ? -1.886 0.620 5.469 1.00 88.88 103 ASN A C 1
ATOM 830 O O . ASN A 1 103 ? -2.624 0.045 6.266 1.00 88.88 103 ASN A O 1
ATOM 834 N N . PHE A 1 104 ? -2.247 0.887 4.211 1.00 91.06 104 PHE A N 1
ATOM 835 C CA . PHE A 1 104 ? -3.595 0.647 3.690 1.00 91.06 104 PHE A CA 1
ATOM 836 C C . PHE A 1 104 ? -4.103 -0.776 3.931 1.00 91.06 104 PHE A C 1
ATOM 838 O O . PHE A 1 104 ? -5.146 -0.970 4.548 1.00 91.06 104 PHE A O 1
ATOM 845 N N . ARG A 1 105 ? -3.336 -1.784 3.502 1.00 89.69 105 ARG A N 1
ATOM 846 C CA . ARG A 1 105 ? -3.745 -3.192 3.576 1.00 89.69 105 ARG A CA 1
ATOM 847 C C . ARG A 1 105 ? -3.900 -3.667 5.023 1.00 89.69 105 ARG A C 1
ATOM 849 O O . ARG A 1 105 ? -4.749 -4.514 5.289 1.00 89.69 105 ARG A O 1
ATOM 856 N N . LYS A 1 106 ? -3.089 -3.155 5.956 1.00 91.50 106 LYS A N 1
ATOM 857 C CA . LYS A 1 106 ? -3.240 -3.453 7.390 1.00 91.50 106 LYS A CA 1
ATOM 858 C C . LYS A 1 106 ? -4.471 -2.757 7.973 1.00 91.50 106 LYS A C 1
ATOM 860 O O . LYS A 1 106 ? -5.262 -3.431 8.624 1.00 91.50 106 LYS A O 1
ATOM 865 N N . SER A 1 107 ? -4.653 -1.461 7.705 1.00 93.31 107 SER A N 1
ATOM 866 C CA . SER A 1 107 ? -5.803 -0.687 8.191 1.00 93.31 107 SER A CA 1
ATOM 867 C C . SER A 1 107 ? -7.127 -1.271 7.704 1.00 93.31 107 SER A C 1
ATOM 869 O O . SER A 1 107 ? -8.029 -1.488 8.503 1.00 93.31 107 SER A O 1
ATOM 871 N N . GLU A 1 108 ? -7.228 -1.599 6.414 1.00 94.81 108 GLU A N 1
ATOM 872 C CA . GLU A 1 108 ? -8.432 -2.191 5.824 1.00 94.81 108 GLU A CA 1
ATOM 873 C C . GLU A 1 108 ? -8.771 -3.544 6.468 1.00 94.81 108 GLU A C 1
ATOM 875 O O . GLU A 1 108 ? -9.917 -3.787 6.835 1.00 94.81 108 GLU A O 1
ATOM 880 N N . LYS A 1 109 ? -7.778 -4.427 6.649 1.00 94.44 109 LYS A N 1
ATOM 881 C CA . LYS A 1 109 ? -7.985 -5.727 7.308 1.00 94.44 109 LYS A CA 1
ATOM 882 C C . LYS A 1 109 ? -8.421 -5.577 8.762 1.00 94.44 109 LYS A C 1
ATOM 884 O O . LYS A 1 109 ? -9.296 -6.315 9.206 1.00 94.44 109 LYS A O 1
ATOM 889 N N . LEU A 1 110 ? -7.809 -4.640 9.485 1.00 94.62 110 LEU A N 1
ATOM 890 C CA . LEU A 1 110 ? -8.159 -4.335 10.869 1.00 94.62 110 LEU A CA 1
ATOM 891 C C . LEU A 1 110 ? -9.610 -3.861 10.976 1.00 94.62 110 LEU A C 1
ATOM 893 O O . LEU A 1 110 ? -10.365 -4.413 11.770 1.00 94.62 110 LEU A O 1
ATOM 897 N N . LEU A 1 111 ? -10.006 -2.895 10.143 1.00 94.31 111 LEU A N 1
ATOM 898 C CA . LEU A 1 111 ? -11.355 -2.329 10.139 1.00 94.31 111 LEU A CA 1
ATOM 899 C C . LEU A 1 111 ? -12.408 -3.360 9.723 1.00 94.31 111 LEU A C 1
ATOM 901 O O . LEU A 1 111 ? -13.389 -3.529 10.440 1.00 94.31 111 LEU A O 1
ATOM 905 N N . LYS A 1 112 ? -12.169 -4.136 8.655 1.00 94.62 112 LYS A N 1
ATOM 906 C CA . LYS A 1 112 ? -13.064 -5.240 8.258 1.00 94.62 112 LYS A CA 1
ATOM 907 C C . LYS A 1 112 ? -13.308 -6.211 9.410 1.00 94.62 112 LYS A C 1
ATOM 909 O O . LYS A 1 112 ? -14.451 -6.547 9.703 1.00 94.62 112 LYS A O 1
ATOM 914 N N . ARG A 1 113 ? -12.243 -6.621 10.103 1.00 94.38 113 ARG A N 1
ATOM 915 C CA . ARG A 1 113 ? -12.355 -7.553 11.229 1.00 94.38 113 ARG A CA 1
ATOM 916 C C . ARG A 1 113 ? -13.042 -6.926 12.445 1.00 94.38 113 ARG A C 1
ATOM 918 O O . ARG A 1 113 ? -13.783 -7.613 13.140 1.00 94.38 113 ARG A O 1
ATOM 925 N N . ALA A 1 114 ? -12.836 -5.634 12.690 1.00 94.12 114 ALA A N 1
ATOM 926 C CA . ALA A 1 114 ? -13.543 -4.906 13.739 1.00 94.12 114 ALA A CA 1
ATOM 927 C C . ALA A 1 114 ? -15.052 -4.811 13.450 1.00 94.12 114 ALA A C 1
ATOM 929 O O . ALA A 1 114 ? -15.849 -5.008 14.363 1.00 94.12 114 ALA A O 1
ATOM 930 N N . CYS A 1 115 ? -15.453 -4.591 12.193 1.00 93.69 115 CYS A N 1
ATOM 931 C CA . CYS A 1 115 ? -16.859 -4.636 11.777 1.00 93.69 115 CYS A CA 1
ATOM 932 C C . CYS A 1 115 ? -17.477 -6.024 11.982 1.00 93.69 115 CYS A C 1
ATOM 934 O O . CYS A 1 115 ? -18.591 -6.125 12.488 1.00 93.69 115 CYS A O 1
ATOM 936 N N . GLU A 1 116 ? -16.750 -7.095 11.650 1.00 92.75 116 GLU A N 1
ATOM 937 C CA . GLU A 1 116 ? -17.205 -8.469 11.907 1.00 92.75 116 GLU A CA 1
ATOM 938 C C . GLU A 1 116 ? -17.440 -8.722 13.405 1.00 92.75 116 GLU A C 1
ATOM 940 O O . GLU A 1 116 ? -18.425 -9.350 13.776 1.00 92.75 116 GLU A O 1
ATOM 945 N N . PHE A 1 117 ? -16.576 -8.200 14.281 1.00 92.12 117 PHE A N 1
ATOM 946 C CA . PHE A 1 117 ? -16.751 -8.306 15.735 1.00 92.12 117 PHE A CA 1
ATOM 947 C C . PHE A 1 117 ? -17.849 -7.405 16.301 1.00 92.12 117 PHE A C 1
ATOM 949 O O . PHE A 1 117 ? -18.388 -7.708 17.364 1.00 92.12 117 PHE A O 1
ATOM 956 N N . ALA A 1 118 ? -18.186 -6.318 15.610 1.00 92.00 118 ALA A N 1
ATOM 957 C CA . ALA A 1 118 ? -19.299 -5.459 15.986 1.00 92.00 118 ALA A CA 1
ATOM 958 C C . ALA A 1 118 ? -20.668 -6.097 15.676 1.00 92.00 118 ALA A C 1
ATOM 960 O O . ALA A 1 118 ? -21.670 -5.657 16.237 1.00 92.00 118 ALA A O 1
ATOM 961 N N . ASP A 1 119 ? -20.713 -7.131 14.824 1.00 91.69 119 ASP A N 1
ATOM 962 C CA . ASP A 1 119 ? -21.914 -7.918 14.499 1.00 91.69 119 ASP A CA 1
ATOM 963 C C . ASP A 1 119 ? -23.109 -7.035 14.084 1.00 91.69 119 ASP A C 1
ATOM 965 O O . ASP A 1 119 ? -24.198 -7.073 14.659 1.00 91.69 119 ASP A O 1
ATOM 969 N N . GLY A 1 120 ? -22.864 -6.132 13.126 1.00 86.19 120 GLY A N 1
ATOM 970 C CA . GLY A 1 120 ? -23.865 -5.191 12.606 1.00 86.19 120 GLY A CA 1
ATOM 971 C C . GLY A 1 120 ? -24.166 -3.986 13.509 1.00 86.19 120 GLY A C 1
ATOM 972 O O . GLY A 1 120 ? -25.016 -3.167 13.161 1.00 86.19 120 GLY A O 1
ATOM 973 N N . LYS A 1 121 ? -23.484 -3.851 14.653 1.00 89.56 121 LYS A N 1
ATOM 974 C CA . LYS A 1 121 ? -23.518 -2.646 15.500 1.00 89.56 121 LYS A CA 1
ATOM 975 C C . LYS A 1 121 ? -22.403 -1.672 15.116 1.00 89.56 121 LYS A C 1
ATOM 977 O O . LYS A 1 121 ? -21.503 -2.002 14.347 1.00 89.56 121 LYS A O 1
ATOM 982 N N . ALA A 1 122 ? -22.442 -0.477 15.705 1.00 89.88 122 ALA A N 1
ATOM 983 C CA . ALA A 1 122 ? -21.380 0.510 15.554 1.00 89.88 122 ALA A CA 1
ATOM 984 C C . ALA A 1 122 ? -20.028 -0.034 16.052 1.00 89.88 122 ALA A C 1
ATOM 986 O O . ALA A 1 122 ? -19.939 -0.717 17.080 1.00 89.88 122 ALA A O 1
ATOM 987 N N . VAL A 1 123 ? -18.962 0.281 15.318 1.00 91.19 123 VAL A N 1
ATOM 988 C CA . VAL A 1 123 ? -17.604 -0.130 15.674 1.00 91.19 123 VAL A CA 1
ATOM 989 C C . VAL A 1 123 ? -17.094 0.740 16.823 1.00 91.19 123 VAL A C 1
ATOM 991 O O . VAL A 1 123 ? -16.901 1.943 16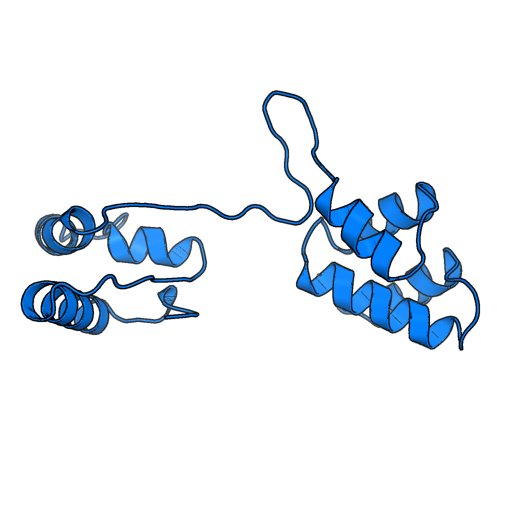.683 1.00 91.19 123 VAL A O 1
ATOM 994 N N . GLU A 1 124 ? -16.845 0.115 17.971 1.00 90.50 124 GLU A N 1
ATOM 995 C CA . GLU A 1 124 ? -16.242 0.741 19.145 1.00 90.50 124 GLU A CA 1
ATOM 996 C C . GLU A 1 124 ? -14.757 0.360 19.269 1.00 90.50 124 GLU A C 1
ATOM 998 O O . GLU A 1 124 ? -14.298 -0.637 18.705 1.00 90.50 124 GLU A O 1
ATOM 1003 N N . LEU A 1 125 ? -14.018 1.103 20.099 1.00 92.56 125 LEU A N 1
ATOM 1004 C CA . LEU A 1 125 ? -12.598 0.862 20.407 1.00 92.56 125 LEU A CA 1
ATOM 1005 C C . LEU A 1 125 ? -12.301 -0.606 20.757 1.00 92.56 125 LEU A C 1
ATOM 1007 O O . LEU A 1 125 ? -11.356 -1.186 20.227 1.00 92.56 125 LEU A O 1
ATOM 1011 N N . LYS A 1 126 ? -13.159 -1.240 21.566 1.00 93.00 126 LYS A N 1
ATOM 1012 C CA . LYS A 1 126 ? -13.011 -2.645 21.980 1.00 93.00 126 LYS A CA 1
ATOM 1013 C C . LYS A 1 126 ? -13.009 -3.625 20.800 1.00 93.00 126 LYS A C 1
ATOM 1015 O O . LYS A 1 126 ? -12.320 -4.639 20.849 1.00 93.00 126 LYS A O 1
ATOM 1020 N N . HIS A 1 127 ? -13.756 -3.333 19.730 1.00 93.69 127 HIS A N 1
ATOM 1021 C CA . HIS A 1 127 ? -13.800 -4.184 18.538 1.00 93.69 127 HIS A CA 1
ATOM 1022 C C . HIS A 1 127 ? -12.498 -4.061 17.739 1.00 93.69 127 HIS A C 1
ATOM 1024 O O . HIS A 1 127 ? -12.004 -5.058 17.215 1.00 93.69 127 HIS A O 1
ATOM 1030 N N . ILE A 1 128 ? -11.909 -2.861 17.697 1.00 92.50 128 ILE A N 1
ATOM 1031 C CA . ILE A 1 128 ? -10.618 -2.598 17.047 1.00 92.50 128 ILE A CA 1
ATOM 1032 C C . ILE A 1 128 ? -9.481 -3.269 17.826 1.00 92.50 128 ILE A C 1
ATOM 1034 O O . ILE A 1 128 ? -8.642 -3.938 17.228 1.00 92.50 128 ILE A O 1
ATOM 1038 N N . GLU A 1 129 ? -9.472 -3.148 19.154 1.00 92.81 129 GLU A N 1
ATOM 1039 C CA . GLU A 1 129 ? -8.499 -3.823 20.025 1.00 92.81 129 GLU A CA 1
ATOM 1040 C C . GLU A 1 129 ? -8.603 -5.347 19.913 1.00 92.81 129 GLU A C 1
ATOM 1042 O O . GLU A 1 129 ? -7.592 -6.034 19.742 1.00 92.81 129 GLU A O 1
ATOM 1047 N N . ALA A 1 130 ? -9.830 -5.880 19.927 1.00 92.38 130 ALA A N 1
ATOM 1048 C CA . ALA A 1 130 ? -10.065 -7.295 19.691 1.00 92.38 130 ALA A CA 1
ATOM 1049 C C . ALA A 1 130 ? -9.522 -7.699 18.314 1.00 92.38 130 ALA A C 1
ATOM 1051 O O . ALA A 1 130 ? -8.711 -8.617 18.231 1.00 92.38 130 ALA A O 1
ATOM 1052 N N . ALA A 1 131 ? -9.875 -6.987 17.239 1.00 92.94 131 ALA A N 1
ATOM 1053 C CA . ALA A 1 131 ? -9.389 -7.276 15.889 1.00 92.94 131 ALA A CA 1
ATOM 1054 C C . ALA A 1 131 ? -7.855 -7.256 15.801 1.00 92.94 131 ALA A C 1
ATOM 1056 O O . ALA A 1 131 ? -7.263 -8.131 15.168 1.00 92.94 131 ALA A O 1
ATOM 1057 N N . ALA A 1 132 ? -7.209 -6.315 16.488 1.00 91.69 132 ALA A N 1
ATOM 1058 C CA . ALA A 1 132 ? -5.758 -6.205 16.540 1.00 91.69 132 ALA A CA 1
ATOM 1059 C C . ALA A 1 132 ? -5.094 -7.427 17.184 1.00 91.69 132 ALA A C 1
ATOM 1061 O O . ALA A 1 132 ? -4.070 -7.883 16.686 1.00 91.69 132 ALA A O 1
ATOM 1062 N N . SER A 1 133 ? -5.684 -7.991 18.243 1.00 89.56 133 SER A N 1
ATOM 1063 C CA . SER A 1 133 ? -5.127 -9.175 18.917 1.00 89.56 133 SER A CA 1
ATOM 1064 C C . SER A 1 133 ? -5.157 -10.445 18.054 1.00 89.56 133 SER A C 1
ATOM 1066 O O . SER A 1 133 ? -4.320 -11.327 18.228 1.00 89.56 133 SER A O 1
ATOM 1068 N N . PHE A 1 134 ? -6.072 -10.521 17.081 1.00 86.88 134 PHE A N 1
ATOM 1069 C CA . PHE A 1 134 ? -6.155 -11.622 16.115 1.00 86.88 134 PHE A CA 1
ATOM 1070 C C . PHE A 1 134 ? -5.289 -11.411 14.864 1.00 86.88 134 PHE A C 1
ATOM 1072 O O . PHE A 1 134 ? -5.115 -12.343 14.075 1.00 86.88 134 PHE A O 1
ATOM 1079 N N . LEU A 1 135 ? -4.760 -10.204 14.645 1.00 86.25 135 LEU A N 1
ATOM 1080 C CA . LEU A 1 135 ? -3.999 -9.856 13.449 1.00 86.25 135 LEU A CA 1
ATOM 1081 C C . LEU A 1 135 ? -2.499 -9.774 13.745 1.00 86.25 135 LEU A C 1
ATOM 1083 O O . LEU A 1 135 ? -2.048 -9.127 14.684 1.00 86.25 135 LEU A O 1
ATOM 1087 N N . MET A 1 136 ? -1.693 -10.361 12.860 1.00 74.19 136 MET A N 1
ATOM 1088 C CA . MET A 1 136 ? -0.240 -10.175 12.862 1.00 74.19 136 MET A CA 1
ATOM 1089 C C . MET A 1 136 ? 0.089 -8.782 12.307 1.00 74.19 136 MET A C 1
ATOM 1091 O O . MET A 1 136 ? 0.306 -8.612 11.107 1.00 74.19 136 MET A O 1
ATOM 1095 N N . LEU A 1 137 ? 0.079 -7.768 13.175 1.00 72.25 137 LEU A N 1
ATOM 1096 C CA . LEU A 1 137 ? 0.301 -6.363 12.800 1.00 72.25 137 LEU A CA 1
ATOM 1097 C C . LEU A 1 137 ? 1.785 -5.942 12.737 1.00 72.25 137 LEU A C 1
ATOM 1099 O O . LEU A 1 137 ? 2.062 -4.775 12.446 1.00 72.25 137 LEU A O 1
ATOM 1103 N N . GLY A 1 138 ? 2.722 -6.885 12.910 1.00 52.53 138 GLY A N 1
ATOM 1104 C CA . GLY A 1 138 ? 4.180 -6.692 12.782 1.00 52.53 138 GLY A CA 1
ATOM 1105 C C . GLY A 1 138 ? 4.623 -6.092 11.454 1.00 52.53 138 GLY A C 1
ATOM 1106 O O . GLY A 1 138 ? 4.087 -6.498 10.398 1.00 52.53 138 GLY A O 1
#

Sequence (138 aa):
IDESEHLPFRALECLRRIYDFSNTALILVGTRKLKNNLTGIGRNDYNEYGQLSSRIGAKWELKGLCYQNKEGLKDEDLKTLCNHFDVEDKKAIDLVFNLARGNFRKSEKLLKRACEFADGKAVELKHIEAAASFLMLG

Radius of gyration: 20.54 Å; chains: 1; bounding box: 53×33×53 Å

Secondary structure (DSSP, 8-state):
--SGGGS-HHHHHHHHHHHHHH---------HHHHHHHHTTT-S-HHHHHHHHTT---------SSEEETTEEE-HHHHHHHHHTT---HHHHHHHHHHHTT-HHHHHHHHHHHHHHHTTS---HHHHHHHHHHS---

Organism: Campylobacter coli (NCBI:txid195)

InterPro domains:
  IPR009084 B transposition protein, C-terminal [PF09077] (74-132)
  IPR027417 P-loop containing nucleoside triphosphate hydrolase [SSF52540] (1-124)
  IPR036733 B transposition protein, C-terminal domain superfamily [G3DSA:1.10.1180.10] (54-137)

Foldseek 3Di:
DAQCLPDALVRLVVVVVVCVVVVDDDDYHHDPSNVCSQQVVPHPPRPSSVSSNVPCPDDDDDDFCWDQDPVGIDNPSLCVLCVVLVRNDPVQSVLLCVQQVRHPVSSNQLSVQLSVVCVPHHRDSVSSVVSSVVDPSD

pLDDT: mean 87.17, std 8.57, range [52.53, 94.81]